Protein AF-A0A7S3MM07-F1 (afdb_monomer_lite)

Organism: NCBI:txid182087

Secondary structure (DSSP, 8-state):
--HHHHHHHHHHHHHHHHHHHHHHHHHHHHHHHHHHTT-S-HHHHHHHHHHHHHHHHHHHHHHHHHHHHHS--SSS-GGG-S----HHHHHHHHHHHHHHHHHHHHHHHHHHHHHHHHHHHHHSSSSS--

Radius of gyration: 22.79 Å; chains: 1; bounding box: 42×25×87 Å

Structure (mmCIF, N/CA/C/O backbone):
data_AF-A0A7S3MM07-F1
#
_entry.id   AF-A0A7S3MM07-F1
#
loop_
_atom_site.group_PDB
_atom_site.id
_atom_site.type_symbol
_atom_site.label_atom_id
_atom_site.label_alt_id
_atom_site.label_comp_id
_atom_site.label_asym_id
_atom_site.label_entity_id
_atom_site.label_seq_id
_atom_site.pdbx_PDB_ins_code
_atom_site.Cartn_x
_atom_site.Cartn_y
_atom_site.Cartn_z
_atom_site.occupancy
_atom_site.B_iso_or_equiv
_atom_site.auth_seq_id
_atom_site.auth_comp_id
_atom_site.auth_asym_id
_atom_site.auth_atom_id
_atom_site.pdbx_PDB_model_num
ATOM 1 N N . MET A 1 1 ? 20.394 -7.986 -24.006 1.00 65.56 1 MET A N 1
ATOM 2 C CA . MET A 1 1 ? 20.210 -8.742 -22.748 1.00 65.56 1 MET A CA 1
ATOM 3 C C . MET A 1 1 ? 20.395 -10.205 -23.073 1.00 65.56 1 MET A C 1
ATOM 5 O O . MET A 1 1 ? 19.922 -10.625 -24.122 1.00 65.56 1 MET A O 1
ATOM 9 N N . ASP A 1 2 ? 21.100 -10.943 -22.226 1.00 88.44 2 ASP A N 1
ATOM 10 C CA . ASP A 1 2 ? 21.136 -12.398 -22.316 1.00 88.44 2 ASP A CA 1
ATOM 11 C C . ASP A 1 2 ? 19.839 -12.994 -21.728 1.00 88.44 2 ASP A C 1
ATOM 13 O O . ASP A 1 2 ? 18.991 -12.289 -21.164 1.00 88.44 2 ASP A O 1
ATOM 17 N N . LEU A 1 3 ? 19.664 -14.306 -21.871 1.00 90.62 3 LEU A N 1
ATOM 18 C CA . LEU A 1 3 ? 18.482 -14.997 -21.357 1.00 90.62 3 LEU A CA 1
ATOM 19 C C . LEU A 1 3 ? 18.383 -14.917 -19.823 1.00 90.62 3 LEU A C 1
ATOM 21 O O . LEU A 1 3 ? 17.277 -14.883 -19.280 1.00 90.62 3 LEU A O 1
ATOM 25 N N . SER A 1 4 ? 19.521 -14.893 -19.123 1.00 91.75 4 SER A N 1
ATOM 26 C CA . SER A 1 4 ? 19.553 -14.862 -17.660 1.00 91.75 4 SER A CA 1
ATOM 27 C C . SER A 1 4 ? 19.048 -13.522 -17.111 1.00 91.75 4 SER A C 1
ATOM 29 O O . SER A 1 4 ? 18.162 -13.502 -16.253 1.00 91.75 4 SER A O 1
ATOM 31 N N . GLY A 1 5 ? 19.497 -12.404 -17.688 1.00 90.00 5 GLY A N 1
ATOM 32 C CA . GLY A 1 5 ? 19.067 -11.058 -17.327 1.00 90.00 5 GLY A CA 1
ATOM 33 C C . GLY A 1 5 ? 17.592 -10.809 -17.628 1.00 90.00 5 GLY A C 1
ATOM 34 O O . GLY A 1 5 ? 16.894 -10.196 -16.819 1.00 90.00 5 GLY A O 1
ATOM 35 N N . PHE A 1 6 ? 17.075 -11.347 -18.738 1.00 89.50 6 PHE A N 1
ATOM 36 C CA . PHE A 1 6 ? 15.639 -11.295 -19.023 1.00 89.50 6 PHE A CA 1
ATOM 37 C C . PHE A 1 6 ? 14.818 -12.029 -17.953 1.00 89.50 6 PHE A C 1
ATOM 39 O O . PHE A 1 6 ? 13.864 -11.463 -17.417 1.00 89.50 6 PHE A O 1
ATOM 46 N N . LYS A 1 7 ? 15.202 -13.267 -17.606 1.00 91.81 7 LYS A N 1
ATOM 47 C CA . LYS A 1 7 ? 14.500 -14.068 -16.589 1.00 91.81 7 LYS A CA 1
ATOM 48 C C . LYS A 1 7 ? 14.473 -13.374 -15.229 1.00 91.81 7 LYS A C 1
ATOM 50 O O . LYS A 1 7 ? 13.439 -13.405 -14.569 1.00 91.81 7 LYS A O 1
ATOM 55 N N . PHE A 1 8 ? 15.571 -12.731 -14.833 1.00 92.31 8 PHE A N 1
ATOM 56 C CA . PHE A 1 8 ? 15.649 -11.996 -13.572 1.00 92.31 8 PHE A CA 1
ATOM 57 C C . PHE A 1 8 ? 14.640 -10.840 -13.513 1.00 92.31 8 PHE A C 1
ATOM 59 O O . PHE A 1 8 ? 13.847 -10.758 -12.575 1.00 92.31 8 PHE A O 1
ATOM 66 N N . ILE A 1 9 ? 14.625 -9.975 -14.532 1.00 89.19 9 ILE A N 1
ATOM 67 C CA . ILE A 1 9 ? 13.711 -8.822 -14.582 1.00 89.19 9 ILE A CA 1
ATOM 68 C C . ILE A 1 9 ? 12.256 -9.296 -14.659 1.00 89.19 9 ILE A C 1
ATOM 70 O O . ILE A 1 9 ? 11.399 -8.813 -13.918 1.00 89.19 9 ILE A O 1
ATOM 74 N N . PHE A 1 10 ? 11.984 -10.277 -15.523 1.00 90.12 10 PHE A N 1
ATOM 75 C CA . PHE A 1 10 ? 10.647 -10.833 -15.698 1.00 90.12 10 PHE A CA 1
ATOM 76 C C . PHE A 1 10 ? 10.108 -11.463 -14.409 1.00 90.12 10 PHE A C 1
ATOM 78 O O . PHE A 1 10 ? 8.947 -11.247 -14.067 1.00 90.12 10 PHE A O 1
ATOM 85 N N . PHE A 1 11 ? 10.944 -12.208 -13.676 1.00 94.75 11 PHE A N 1
ATOM 86 C CA . PHE A 1 11 ? 10.557 -12.826 -12.410 1.00 94.75 11 PHE A CA 1
ATOM 87 C C . PHE A 1 11 ? 10.061 -11.785 -11.406 1.00 94.75 11 PHE A C 1
ATOM 89 O O . PHE A 1 11 ? 8.963 -11.935 -10.873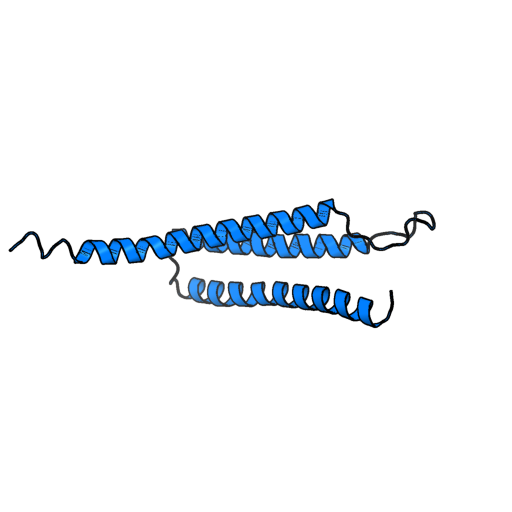 1.00 94.75 11 PHE A O 1
ATOM 96 N N . TRP A 1 12 ? 10.824 -10.711 -11.186 1.00 93.00 12 TRP A N 1
ATOM 97 C CA . TRP A 1 12 ? 10.439 -9.655 -10.247 1.00 93.00 12 TRP A CA 1
ATOM 98 C C . TRP A 1 12 ? 9.165 -8.932 -10.669 1.00 93.00 12 TRP A C 1
ATOM 100 O O . TRP A 1 12 ? 8.307 -8.665 -9.828 1.00 93.00 12 TRP A O 1
ATOM 110 N N . GLU A 1 13 ? 9.003 -8.655 -11.962 1.00 89.88 13 GLU A N 1
ATOM 111 C CA . GLU A 1 13 ? 7.788 -8.026 -12.470 1.00 89.88 13 GLU A CA 1
ATOM 112 C C . GLU A 1 13 ? 6.558 -8.926 -12.261 1.00 89.88 13 GLU A C 1
ATOM 114 O O . GLU A 1 13 ? 5.524 -8.482 -11.753 1.00 89.88 13 GLU A O 1
ATOM 119 N N . TRP A 1 14 ? 6.666 -10.203 -12.624 1.00 92.00 14 TRP A N 1
ATOM 120 C CA . TRP A 1 14 ? 5.601 -11.186 -12.442 1.00 92.00 14 TRP A CA 1
ATOM 121 C C . TRP A 1 14 ? 5.254 -11.379 -10.961 1.00 92.00 14 TRP A C 1
ATOM 123 O O . TRP A 1 14 ? 4.079 -11.319 -10.586 1.00 92.00 14 TRP A O 1
ATOM 133 N N . PHE A 1 15 ? 6.271 -11.538 -10.113 1.00 95.38 15 PHE A N 1
ATOM 134 C CA . PHE A 1 15 ? 6.121 -11.746 -8.677 1.00 95.38 15 PHE A CA 1
ATOM 135 C C . PHE A 1 15 ? 5.445 -10.549 -8.006 1.00 95.38 15 PHE A C 1
ATOM 137 O O . PHE A 1 15 ? 4.469 -10.711 -7.272 1.00 95.38 15 PHE A O 1
ATOM 144 N N . HIS A 1 16 ? 5.886 -9.331 -8.332 1.00 91.75 16 HIS A N 1
ATOM 145 C CA . HIS A 1 16 ? 5.276 -8.103 -7.834 1.00 91.75 16 HIS A CA 1
ATOM 146 C C . HIS A 1 16 ? 3.793 -7.993 -8.229 1.00 91.75 16 HIS A C 1
ATOM 148 O O . HIS A 1 16 ? 2.948 -7.668 -7.392 1.00 91.75 16 HIS A O 1
ATOM 154 N N . ARG A 1 17 ? 3.438 -8.331 -9.482 1.00 90.44 17 ARG A N 1
ATOM 155 C CA . ARG A 1 17 ? 2.036 -8.346 -9.947 1.00 90.44 17 ARG A CA 1
ATOM 156 C C . ARG A 1 17 ? 1.184 -9.368 -9.195 1.00 90.44 17 ARG A C 1
ATOM 158 O O . ARG A 1 17 ? 0.011 -9.099 -8.938 1.00 90.44 17 ARG A O 1
ATOM 165 N N . ILE A 1 18 ? 1.736 -10.538 -8.872 1.00 93.94 18 ILE A N 1
ATOM 166 C CA . ILE A 1 18 ? 1.027 -11.556 -8.087 1.00 93.94 18 ILE A CA 1
ATOM 167 C C . ILE A 1 18 ? 0.767 -11.054 -6.678 1.00 93.94 18 ILE A C 1
ATOM 169 O O . ILE A 1 18 ? -0.383 -11.077 -6.247 1.00 93.94 18 ILE A O 1
ATOM 173 N N . ILE A 1 19 ? 1.791 -10.533 -5.998 1.00 93.62 19 ILE A N 1
ATOM 174 C CA . ILE A 1 19 ? 1.635 -9.969 -4.655 1.00 93.62 19 ILE A CA 1
ATOM 175 C C . ILE A 1 19 ? 0.568 -8.873 -4.653 1.00 93.62 19 ILE A C 1
ATOM 177 O O . ILE A 1 19 ? -0.333 -8.906 -3.817 1.00 93.62 19 ILE A O 1
ATOM 181 N N . GLY A 1 20 ? 0.615 -7.947 -5.615 1.00 90.75 20 GLY A N 1
ATOM 182 C CA . GLY A 1 20 ? -0.366 -6.865 -5.712 1.00 90.75 20 GLY A CA 1
ATOM 183 C C . GLY A 1 20 ? -1.812 -7.364 -5.807 1.00 90.75 20 GLY A C 1
ATOM 184 O O . GLY A 1 20 ? -2.697 -6.820 -5.150 1.00 90.75 20 GLY A O 1
ATOM 185 N N . ARG A 1 21 ? -2.062 -8.438 -6.568 1.00 90.31 21 ARG A N 1
ATOM 186 C CA . ARG A 1 21 ? -3.396 -9.059 -6.669 1.00 90.31 21 ARG A CA 1
ATOM 187 C C . ARG A 1 21 ? -3.788 -9.784 -5.384 1.00 90.31 21 ARG A C 1
ATOM 189 O O . ARG A 1 21 ? -4.919 -9.636 -4.924 1.00 90.31 21 ARG A O 1
ATOM 196 N N . SER A 1 22 ? -2.856 -10.527 -4.793 1.00 93.56 22 SER A N 1
ATOM 197 C CA . SER A 1 22 ? -3.086 -11.268 -3.552 1.00 93.56 22 SER A CA 1
ATOM 198 C C . SER A 1 22 ? -3.426 -10.341 -2.387 1.00 93.56 22 SER A C 1
ATOM 200 O O . SER A 1 22 ? -4.320 -10.663 -1.610 1.00 93.56 22 SER A O 1
ATOM 202 N N . ILE A 1 23 ? -2.798 -9.161 -2.292 1.00 91.44 23 ILE A N 1
ATOM 203 C CA . ILE A 1 23 ? -3.113 -8.157 -1.259 1.00 91.44 23 ILE A CA 1
ATOM 204 C C . ILE A 1 23 ? -4.585 -7.738 -1.324 1.00 91.44 23 ILE A C 1
ATOM 206 O O . ILE A 1 23 ? -5.226 -7.622 -0.282 1.00 91.44 23 ILE A O 1
ATOM 210 N N . GLY A 1 24 ? -5.146 -7.565 -2.525 1.00 88.69 24 GLY A N 1
ATOM 211 C CA . GLY A 1 24 ? -6.562 -7.228 -2.689 1.00 88.69 24 GLY A CA 1
ATOM 212 C C . GLY A 1 24 ? -7.492 -8.267 -2.057 1.00 88.69 24 GLY A C 1
ATOM 213 O O . GLY A 1 24 ? -8.458 -7.903 -1.392 1.00 88.69 24 GLY A O 1
ATOM 214 N N . VAL A 1 25 ? -7.163 -9.555 -2.192 1.00 92.00 25 VAL A N 1
ATOM 215 C CA . VAL A 1 25 ? -7.929 -10.663 -1.596 1.00 92.00 25 VAL A CA 1
ATOM 216 C C . VAL A 1 25 ? -7.686 -10.762 -0.090 1.00 92.00 25 VAL A C 1
ATOM 218 O O . VAL A 1 25 ? -8.638 -10.871 0.680 1.00 92.00 25 VAL A O 1
ATOM 221 N N . ILE A 1 26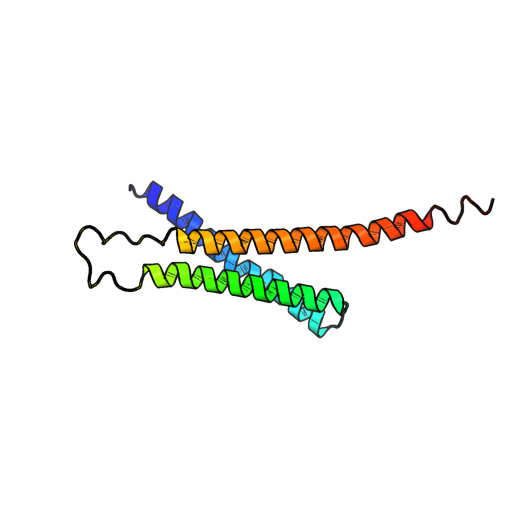 ? -6.424 -10.682 0.337 1.00 94.25 26 ILE A N 1
ATOM 222 C CA . ILE A 1 26 ? -6.015 -10.800 1.746 1.00 94.25 26 ILE A CA 1
ATOM 223 C C . ILE A 1 26 ? -6.569 -9.649 2.586 1.00 94.25 26 ILE A C 1
ATOM 225 O O . ILE A 1 26 ? -6.910 -9.854 3.745 1.00 94.25 26 ILE A O 1
ATOM 229 N N . PHE A 1 27 ? -6.687 -8.448 2.022 1.00 91.81 27 PHE A N 1
ATOM 230 C CA . PHE A 1 27 ? -7.324 -7.323 2.697 1.00 91.81 27 PHE A CA 1
ATOM 231 C C . PHE A 1 27 ? -8.850 -7.367 2.538 1.00 91.81 27 PHE A C 1
ATOM 233 O O . PHE A 1 27 ? -9.582 -7.247 3.520 1.00 91.81 27 PHE A O 1
ATOM 240 N N . GLY A 1 28 ? -9.341 -7.557 1.309 1.00 91.56 28 GLY A N 1
ATOM 241 C CA . GLY A 1 28 ? -10.765 -7.484 0.981 1.00 91.56 28 GLY A CA 1
ATOM 242 C C . GLY A 1 28 ? -11.607 -8.582 1.631 1.00 91.56 28 GLY A C 1
ATOM 243 O O . GLY A 1 28 ? -12.702 -8.296 2.107 1.00 91.56 28 GLY A O 1
ATOM 244 N N . GLY A 1 29 ? -11.096 -9.814 1.712 1.00 93.25 29 GLY A N 1
ATOM 245 C CA . GLY A 1 29 ? -11.807 -10.954 2.302 1.00 93.25 29 GLY A CA 1
ATOM 246 C C . GLY A 1 29 ? -12.134 -10.754 3.788 1.00 93.25 29 GLY A C 1
ATOM 247 O O . GLY A 1 29 ? -13.313 -10.724 4.148 1.00 93.25 29 GLY A O 1
ATOM 248 N N . PRO A 1 30 ? -11.128 -10.554 4.661 1.00 91.31 30 PRO A N 1
ATOM 249 C CA . PRO A 1 30 ? -11.351 -10.245 6.071 1.00 91.31 30 PRO A CA 1
ATOM 250 C C . PRO A 1 30 ? -12.151 -8.959 6.273 1.00 91.31 30 PRO A C 1
ATOM 252 O O . PRO A 1 30 ? -13.030 -8.924 7.131 1.00 91.31 30 PRO A O 1
ATOM 255 N N . PHE A 1 31 ? -11.901 -7.915 5.473 1.00 91.50 31 PHE A N 1
ATOM 256 C CA . PHE A 1 31 ? -12.663 -6.670 5.558 1.00 91.50 31 PHE A CA 1
ATOM 257 C C . PHE A 1 31 ? -14.162 -6.896 5.309 1.00 91.50 31 PHE A C 1
ATOM 259 O O . PHE A 1 31 ? -14.983 -6.477 6.127 1.00 91.50 31 PHE A O 1
ATOM 266 N N . ALA A 1 32 ? -14.521 -7.614 4.241 1.00 92.00 32 ALA A N 1
ATOM 267 C CA . ALA A 1 32 ? -15.906 -7.966 3.942 1.00 92.00 32 ALA A CA 1
ATOM 268 C C . ALA A 1 32 ? -16.521 -8.830 5.052 1.00 92.00 32 ALA A C 1
ATOM 270 O O . ALA A 1 32 ? -17.619 -8.535 5.523 1.00 92.00 32 ALA A O 1
ATOM 271 N N . TYR A 1 33 ? -15.794 -9.844 5.528 1.00 93.44 33 TYR A N 1
ATOM 272 C CA . TYR A 1 33 ? -16.247 -10.709 6.617 1.00 93.44 33 TYR A CA 1
ATOM 273 C C . TYR A 1 33 ? -16.549 -9.921 7.904 1.00 93.44 33 TYR A C 1
ATOM 275 O O . TYR A 1 33 ? -17.650 -10.014 8.449 1.00 93.44 33 TYR A O 1
ATOM 283 N N . PHE A 1 34 ? -15.610 -9.098 8.379 1.00 91.38 34 PHE A N 1
ATOM 284 C CA . PHE A 1 34 ? -15.792 -8.310 9.602 1.00 91.38 34 PHE A CA 1
ATOM 285 C C . PHE A 1 34 ? -16.871 -7.235 9.464 1.00 91.38 34 PHE A C 1
ATOM 287 O O . PHE A 1 34 ? -17.547 -6.915 10.446 1.00 91.38 34 PHE A O 1
ATOM 294 N N . MET A 1 35 ? -17.058 -6.700 8.257 1.00 89.50 35 MET A N 1
ATOM 295 C CA . MET A 1 35 ? -18.127 -5.755 7.958 1.00 89.50 35 MET A CA 1
ATOM 296 C C . MET A 1 35 ? -19.506 -6.419 8.032 1.00 89.50 35 MET A C 1
ATOM 298 O O . MET A 1 35 ? -20.387 -5.882 8.699 1.00 89.50 35 MET A O 1
ATOM 302 N N . LEU A 1 36 ? -19.681 -7.600 7.425 1.00 90.94 36 LEU A N 1
ATOM 303 C CA . LEU A 1 36 ? -20.941 -8.358 7.466 1.00 90.94 36 LEU A CA 1
ATOM 304 C C . LEU A 1 36 ? -21.318 -8.798 8.887 1.00 90.94 36 LEU A C 1
ATOM 306 O O . LEU A 1 36 ? -22.495 -8.878 9.221 1.00 90.94 36 LEU A O 1
ATOM 310 N N . ARG A 1 37 ? -20.322 -9.061 9.740 1.00 91.69 37 ARG A N 1
ATOM 311 C CA . ARG A 1 37 ? -20.529 -9.437 11.148 1.00 91.69 37 ARG A CA 1
ATOM 312 C C . ARG A 1 37 ? -20.738 -8.244 12.086 1.00 91.69 37 ARG A C 1
ATOM 314 O O . ARG A 1 37 ? -21.017 -8.453 13.261 1.00 91.69 37 ARG A O 1
ATOM 321 N N . GLY A 1 38 ? -20.578 -7.009 11.604 1.00 86.12 38 GLY A N 1
ATOM 322 C CA . GLY A 1 38 ? -20.734 -5.803 12.422 1.00 86.12 38 GLY A CA 1
ATOM 323 C C . GLY A 1 38 ? -19.649 -5.609 13.490 1.00 86.12 38 GLY A C 1
ATOM 324 O O . GLY A 1 38 ? -19.842 -4.836 14.422 1.00 86.12 38 GLY A O 1
ATOM 325 N N . TYR A 1 39 ? -18.495 -6.276 13.374 1.00 86.88 39 TYR A N 1
ATOM 326 C CA . TYR A 1 39 ? -17.419 -6.210 14.380 1.00 86.88 39 TYR A CA 1
ATOM 327 C C . TYR A 1 39 ? -16.560 -4.939 14.281 1.00 86.88 39 TYR A C 1
ATOM 329 O O . TYR A 1 39 ? -15.710 -4.680 15.135 1.00 86.88 39 TYR A O 1
ATOM 337 N N . ILE A 1 40 ? -16.766 -4.123 13.244 1.00 83.94 40 ILE A N 1
ATOM 338 C CA . ILE A 1 40 ? -15.956 -2.936 12.971 1.00 83.94 40 ILE A CA 1
ATOM 339 C C . ILE A 1 40 ? -16.603 -1.697 13.598 1.00 83.94 40 ILE A C 1
ATOM 341 O O . ILE A 1 40 ? -17.713 -1.304 13.239 1.00 83.94 40 ILE A O 1
ATOM 345 N N . ARG A 1 41 ? -15.864 -1.017 14.486 1.00 84.69 41 ARG A N 1
ATOM 346 C CA . ARG A 1 41 ? -16.272 0.282 15.049 1.00 84.69 41 ARG A CA 1
ATOM 347 C C . ARG A 1 41 ? -16.491 1.320 13.930 1.00 84.69 41 ARG A C 1
ATOM 349 O O . ARG A 1 41 ? -15.672 1.366 13.010 1.00 84.69 41 ARG A O 1
ATOM 356 N N . PRO A 1 42 ? -17.485 2.225 14.029 1.00 83.50 42 PRO A N 1
ATOM 357 C CA . PRO A 1 42 ? -17.830 3.167 12.952 1.00 83.50 42 PRO A CA 1
ATOM 358 C C . PRO A 1 42 ? -16.649 3.993 12.422 1.00 83.50 42 PRO A C 1
ATOM 360 O O . PRO A 1 42 ? -16.468 4.116 11.214 1.00 83.50 42 PRO A O 1
ATOM 363 N N . HIS A 1 43 ? -15.789 4.491 13.316 1.00 84.31 43 HIS A N 1
ATOM 364 C CA . HIS A 1 43 ? -14.580 5.227 12.932 1.00 84.31 43 HIS A CA 1
ATOM 365 C C . HIS A 1 43 ? -13.597 4.362 12.126 1.00 84.31 43 HIS A C 1
ATOM 367 O O . HIS A 1 43 ? -13.077 4.789 11.098 1.00 84.31 43 HIS A O 1
ATOM 373 N N . LEU A 1 44 ? -13.354 3.123 12.569 1.00 86.06 44 LEU A N 1
ATOM 374 C CA . LEU A 1 44 ? -12.434 2.207 11.893 1.00 86.06 44 LEU A CA 1
ATOM 375 C C . LEU A 1 44 ? -12.989 1.759 10.534 1.00 86.06 44 LEU A C 1
ATOM 377 O O . LEU A 1 44 ? -12.221 1.550 9.602 1.00 86.06 44 LEU A O 1
ATOM 381 N N . ARG A 1 45 ? -14.317 1.686 10.396 1.00 88.12 45 ARG A N 1
ATOM 382 C CA . ARG A 1 45 ? -14.987 1.358 9.134 1.00 88.12 45 ARG A CA 1
ATOM 383 C C . ARG A 1 45 ? -14.635 2.359 8.035 1.00 88.12 45 ARG A C 1
ATOM 385 O O . ARG A 1 45 ? -14.216 1.943 6.961 1.00 88.12 45 ARG A O 1
ATOM 392 N N . ASN A 1 46 ? -14.756 3.658 8.312 1.00 88.88 46 ASN A N 1
ATOM 393 C CA . ASN A 1 46 ? -14.466 4.708 7.328 1.00 88.88 46 ASN A CA 1
ATOM 394 C C . ASN A 1 46 ? -12.993 4.690 6.898 1.00 88.88 46 ASN A C 1
ATOM 396 O O . ASN A 1 46 ? -12.689 4.816 5.714 1.00 88.88 46 ASN A O 1
ATOM 400 N N . VAL A 1 47 ? -12.086 4.460 7.850 1.00 90.94 47 VAL A N 1
ATOM 401 C CA . VAL A 1 47 ? -10.654 4.309 7.572 1.00 90.94 47 VAL A CA 1
ATOM 402 C C . VAL A 1 47 ? -10.387 3.101 6.672 1.00 90.94 47 VAL A C 1
ATOM 404 O O . VAL A 1 47 ? -9.667 3.228 5.686 1.00 90.94 47 VAL A O 1
ATOM 407 N N . LEU A 1 48 ? -10.956 1.933 6.988 1.00 91.62 48 LEU A N 1
ATOM 408 C CA . LEU A 1 48 ? -10.751 0.713 6.203 1.00 91.62 48 LEU A CA 1
ATOM 409 C C . LEU A 1 48 ? -11.315 0.844 4.782 1.00 91.62 48 LEU A C 1
ATOM 411 O O . LEU A 1 48 ? -10.671 0.390 3.841 1.00 91.62 48 LEU A O 1
ATOM 415 N N . PHE A 1 49 ? -12.449 1.529 4.608 1.00 92.62 49 PHE A N 1
ATOM 416 C CA . PHE A 1 49 ? -12.960 1.885 3.281 1.00 92.62 49 PHE A CA 1
ATOM 417 C C . PHE A 1 49 ? -12.012 2.812 2.520 1.00 92.62 49 PHE A C 1
ATOM 419 O O . PHE A 1 49 ? -11.750 2.576 1.343 1.00 92.62 49 PHE A O 1
ATOM 426 N N . GLY A 1 50 ? -11.466 3.835 3.184 1.00 93.38 50 GLY A N 1
ATOM 427 C CA . GLY A 1 50 ? -10.465 4.720 2.587 1.00 93.38 50 GLY A CA 1
ATOM 428 C C . GLY A 1 50 ? -9.220 3.954 2.135 1.00 93.38 50 GLY A C 1
ATOM 429 O O . GLY A 1 50 ? -8.782 4.104 0.998 1.00 93.38 50 GLY A O 1
ATOM 430 N N . LEU A 1 51 ? -8.699 3.064 2.983 1.00 93.44 51 LEU A N 1
ATOM 431 C CA . LEU A 1 51 ? -7.563 2.194 2.663 1.00 93.44 51 LEU 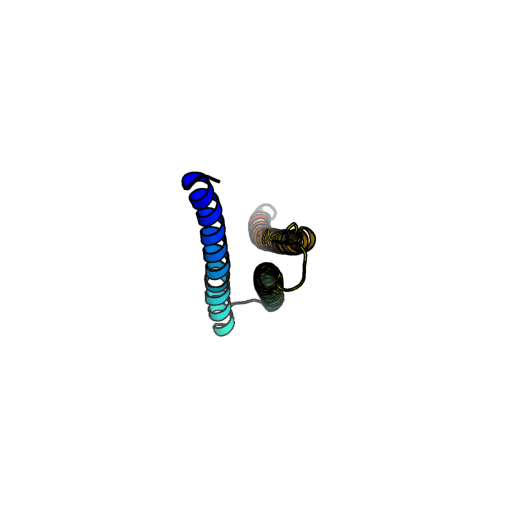A CA 1
ATOM 432 C C . LEU A 1 51 ? -7.868 1.239 1.503 1.00 93.44 51 LEU A C 1
ATOM 434 O O . LEU A 1 51 ? -7.035 1.081 0.612 1.00 93.44 51 LEU A O 1
ATOM 438 N N . PHE A 1 52 ? -9.065 0.646 1.476 1.00 93.38 52 PHE A N 1
ATOM 439 C CA . PHE A 1 52 ? -9.503 -0.194 0.363 1.00 93.38 52 PHE A CA 1
ATOM 440 C C . PHE A 1 52 ? -9.561 0.594 -0.948 1.00 93.38 52 PHE A C 1
ATOM 442 O O . PHE A 1 52 ? -9.050 0.135 -1.968 1.00 93.38 52 PHE A O 1
ATOM 449 N N . GLY A 1 53 ? -10.125 1.805 -0.913 1.00 94.69 53 GLY A N 1
ATOM 450 C CA . GLY A 1 53 ? -10.194 2.707 -2.061 1.00 94.69 53 GLY A CA 1
ATOM 451 C C . GLY A 1 53 ? -8.814 3.127 -2.566 1.00 94.69 53 GLY A C 1
ATOM 452 O O . GLY A 1 53 ? -8.556 3.060 -3.765 1.00 94.69 53 GLY A O 1
ATOM 453 N N . LEU A 1 54 ? -7.893 3.482 -1.664 1.00 94.06 54 LEU A N 1
ATOM 454 C CA . LEU A 1 54 ? -6.504 3.802 -2.017 1.00 94.06 54 LEU A CA 1
ATOM 455 C C . LEU A 1 54 ? -5.768 2.588 -2.606 1.00 94.06 54 LEU A C 1
ATOM 457 O O . LEU A 1 54 ? -4.982 2.740 -3.542 1.00 94.06 54 LEU A O 1
ATOM 461 N N . GLY A 1 55 ? -6.042 1.381 -2.105 1.00 94.19 55 GLY A N 1
ATOM 462 C CA . GLY A 1 55 ? -5.512 0.133 -2.659 1.00 94.19 55 GLY A CA 1
ATOM 463 C C . GLY A 1 55 ? -6.069 -0.176 -4.052 1.00 94.19 55 GLY A C 1
ATOM 464 O O . GLY A 1 55 ? -5.318 -0.538 -4.959 1.00 94.19 55 GLY A O 1
ATOM 465 N N . ALA A 1 56 ? -7.368 0.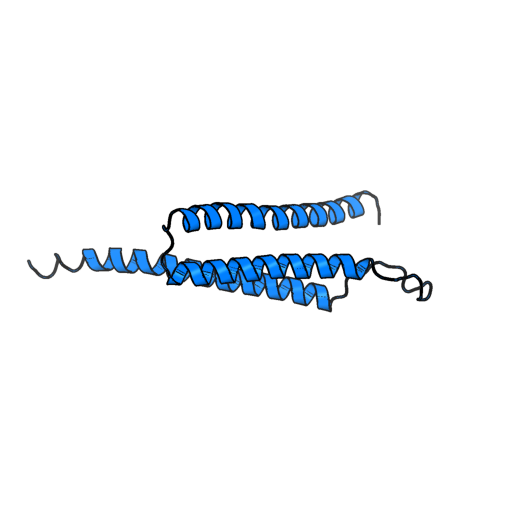037 -4.267 1.00 93.06 56 ALA A N 1
ATOM 466 C CA . ALA A 1 56 ? -7.985 -0.079 -5.586 1.00 93.06 56 ALA A CA 1
ATOM 467 C C . ALA A 1 56 ? -7.397 0.946 -6.571 1.00 93.06 56 ALA A C 1
ATOM 469 O O . ALA A 1 56 ? -7.069 0.593 -7.705 1.00 93.06 56 ALA A O 1
ATOM 470 N N . LEU A 1 57 ? -7.177 2.187 -6.120 1.00 94.06 57 LEU A N 1
ATOM 471 C CA . LEU A 1 57 ? -6.497 3.224 -6.894 1.00 94.06 57 LEU A CA 1
ATOM 472 C C . LEU A 1 57 ? -5.053 2.824 -7.230 1.00 94.06 57 LEU A C 1
ATOM 474 O O . LEU A 1 57 ? -4.636 2.991 -8.373 1.00 94.06 57 LEU A O 1
ATOM 478 N N . GLN A 1 58 ? -4.310 2.227 -6.292 1.00 94.19 58 GLN A N 1
ATOM 479 C CA . GLN A 1 58 ? -2.966 1.693 -6.545 1.00 94.19 58 GLN A CA 1
ATOM 480 C C . GLN A 1 58 ? -2.984 0.671 -7.689 1.00 94.19 58 GLN A C 1
ATOM 482 O O . GLN A 1 58 ? -2.165 0.748 -8.609 1.00 94.19 58 GLN A O 1
ATOM 487 N N . GLY A 1 59 ? -3.950 -0.254 -7.667 1.00 92.00 59 GLY A N 1
ATOM 488 C CA . GLY A 1 59 ? -4.165 -1.229 -8.736 1.00 92.00 59 GLY A CA 1
ATOM 489 C C . GLY A 1 59 ? -4.537 -0.577 -10.071 1.00 92.00 59 GLY A C 1
ATOM 490 O O . GLY A 1 59 ? -3.978 -0.940 -11.107 1.00 92.00 59 GLY A O 1
ATOM 491 N N . ALA A 1 60 ? -5.417 0.427 -10.053 1.00 92.00 60 ALA A N 1
ATOM 492 C CA . ALA A 1 60 ? -5.817 1.179 -11.242 1.00 92.00 60 ALA A CA 1
ATOM 493 C C . ALA A 1 60 ? -4.640 1.946 -11.870 1.00 92.00 60 ALA A C 1
ATOM 495 O O . ALA A 1 60 ? -4.452 1.893 -13.086 1.00 92.00 60 ALA A O 1
ATOM 496 N N . ILE A 1 61 ? -3.798 2.591 -11.054 1.00 90.81 61 ILE A N 1
ATOM 497 C CA . ILE A 1 61 ? -2.568 3.254 -11.508 1.00 90.81 61 ILE A CA 1
ATOM 498 C C . ILE A 1 61 ? -1.596 2.220 -12.092 1.00 90.81 61 ILE A C 1
ATOM 500 O O . ILE A 1 61 ? -1.019 2.457 -13.152 1.00 90.81 61 ILE A O 1
ATOM 504 N N . GLY A 1 62 ? -1.439 1.056 -11.451 1.00 88.75 62 GLY A N 1
ATOM 505 C CA . GLY A 1 62 ? -0.601 -0.033 -11.966 1.00 88.75 62 GLY A CA 1
ATOM 506 C C . GLY A 1 62 ? -1.093 -0.564 -13.318 1.00 88.75 62 GLY A C 1
ATOM 507 O O . GLY A 1 62 ? -0.305 -0.789 -14.235 1.00 88.75 62 GLY A O 1
ATOM 508 N N . TRP A 1 63 ? -2.409 -0.694 -13.497 1.00 88.44 63 TRP A N 1
ATOM 509 C CA . TRP A 1 63 ? -2.998 -1.041 -14.790 1.00 88.44 63 TRP A CA 1
ATOM 510 C C . TRP A 1 63 ? -2.771 0.052 -15.841 1.00 88.44 63 TRP A C 1
ATOM 512 O O . TRP A 1 63 ? -2.369 -0.254 -16.966 1.00 88.44 63 TRP A O 1
ATOM 522 N N . TRP A 1 64 ? -2.960 1.323 -15.476 1.00 85.44 64 TRP A N 1
ATOM 523 C CA . TRP A 1 64 ? -2.685 2.463 -16.350 1.00 85.44 64 TRP A CA 1
ATOM 524 C C . TRP A 1 64 ? -1.224 2.490 -16.801 1.00 85.44 64 TRP A C 1
ATOM 526 O O . TRP A 1 64 ? -0.959 2.657 -17.992 1.00 85.44 64 TRP A O 1
ATOM 536 N N . MET A 1 65 ? -0.280 2.248 -15.889 1.00 84.88 65 MET A N 1
ATOM 537 C CA . MET A 1 65 ? 1.155 2.153 -16.166 1.00 84.88 65 MET A CA 1
ATOM 538 C C . MET A 1 65 ? 1.464 1.113 -17.255 1.00 84.88 65 MET A C 1
ATOM 540 O O . MET A 1 65 ? 2.245 1.389 -18.162 1.00 84.88 65 MET A O 1
ATOM 544 N N . VAL A 1 66 ? 0.802 -0.047 -17.209 1.00 79.00 66 VAL A N 1
ATOM 545 C CA . VAL A 1 66 ? 1.011 -1.153 -18.158 1.00 79.00 66 VAL A CA 1
ATOM 546 C C . VAL A 1 66 ? 0.310 -0.893 -19.487 1.00 79.00 66 VAL A C 1
ATOM 548 O O . VAL A 1 66 ? 0.941 -0.973 -20.538 1.00 79.00 66 VAL A O 1
ATOM 551 N N . LYS A 1 67 ? -0.983 -0.540 -19.459 1.00 76.19 67 LYS A N 1
ATOM 552 C CA . LYS A 1 67 ? -1.778 -0.281 -20.671 1.00 76.19 67 LYS A CA 1
ATOM 553 C C . LYS A 1 67 ? -1.128 0.796 -21.527 1.00 76.19 67 LYS A C 1
ATOM 555 O O . LYS A 1 67 ? -1.036 0.677 -22.740 1.00 76.19 67 LYS A O 1
ATOM 560 N N . SER A 1 68 ? -0.654 1.848 -20.885 1.00 64.38 68 SER A N 1
ATOM 561 C CA . SER A 1 68 ? -0.094 3.007 -21.560 1.00 64.38 68 SER A CA 1
ATOM 562 C C . SER A 1 68 ? 1.327 2.807 -22.107 1.00 64.38 68 SER A C 1
ATOM 564 O O . SER A 1 68 ? 1.817 3.683 -22.813 1.00 64.38 68 SER A O 1
ATOM 566 N N . GLY A 1 69 ? 1.975 1.678 -21.799 1.00 58.59 69 GLY A N 1
ATOM 567 C CA . GLY A 1 69 ? 3.174 1.203 -22.498 1.00 58.59 69 GLY A CA 1
ATOM 568 C C . GLY A 1 69 ? 2.860 0.368 -23.748 1.00 58.59 69 GLY A C 1
ATOM 569 O O . GLY A 1 69 ? 3.758 0.127 -24.549 1.00 58.59 69 GLY A O 1
ATOM 570 N N . LEU A 1 70 ? 1.598 -0.055 -23.918 1.00 58.69 70 LEU A N 1
ATOM 571 C CA . LEU A 1 70 ? 1.101 -0.851 -25.050 1.00 58.69 70 LEU A CA 1
ATOM 572 C C . LEU A 1 70 ? 0.336 -0.010 -26.091 1.00 58.69 70 LEU A C 1
ATOM 574 O O . LEU A 1 70 ? 0.090 -0.491 -27.194 1.00 58.69 70 LEU A O 1
ATOM 578 N N . VAL A 1 71 ? -0.058 1.225 -25.753 1.00 52.09 71 VAL A N 1
ATOM 579 C CA . VAL A 1 71 ? -0.769 2.138 -26.664 1.00 52.09 71 VAL A CA 1
ATOM 580 C C . VAL A 1 71 ? 0.230 2.856 -27.580 1.00 52.09 71 VAL A C 1
ATOM 582 O O . VAL A 1 71 ? 1.052 3.639 -27.116 1.00 52.09 71 VAL A O 1
ATOM 585 N N . ASP A 1 7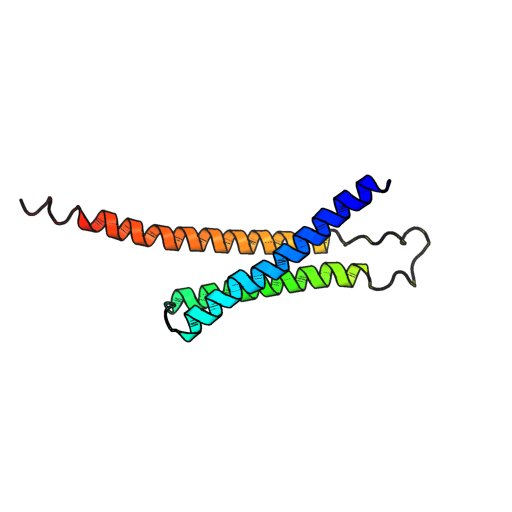2 ? 0.110 2.554 -28.875 1.00 49.22 72 ASP A N 1
ATOM 586 C CA . ASP A 1 72 ? 0.629 3.246 -30.062 1.00 49.22 72 ASP A CA 1
ATOM 587 C C . ASP A 1 72 ? 2.119 3.623 -30.123 1.00 49.22 72 ASP A C 1
ATOM 589 O O . ASP A 1 72 ? 2.515 4.773 -29.966 1.00 49.22 72 ASP A O 1
ATOM 593 N N . LYS A 1 73 ? 2.927 2.659 -30.580 1.00 50.69 73 LYS A N 1
ATOM 594 C CA . LYS A 1 73 ? 4.154 2.916 -31.364 1.00 50.69 73 LYS A CA 1
ATOM 595 C C . LYS A 1 73 ? 3.943 2.623 -32.860 1.00 50.69 73 LYS A C 1
ATOM 597 O O . LYS A 1 73 ? 4.864 2.215 -33.556 1.00 50.69 73 LYS A O 1
ATOM 602 N N . LYS A 1 74 ? 2.716 2.797 -33.376 1.00 50.06 74 LYS A N 1
ATOM 603 C CA . LYS A 1 74 ? 2.432 2.717 -34.825 1.00 50.06 74 LYS A CA 1
ATOM 604 C C . LYS A 1 74 ? 2.728 4.025 -35.579 1.00 50.06 74 LYS A C 1
ATOM 606 O O . LYS A 1 74 ? 2.615 4.036 -36.799 1.00 50.06 74 LYS A O 1
ATOM 611 N N . LYS A 1 75 ? 3.103 5.114 -34.890 1.00 47.50 75 LYS A N 1
ATOM 612 C CA . LYS A 1 75 ? 3.246 6.454 -35.497 1.00 47.50 75 LYS A CA 1
ATOM 613 C C . LYS A 1 75 ? 4.555 7.209 -35.227 1.00 47.50 75 LYS A C 1
ATOM 615 O O . LYS A 1 75 ? 4.644 8.367 -35.623 1.00 47.50 75 LYS A O 1
ATOM 620 N N . THR A 1 76 ? 5.572 6.601 -34.620 1.00 45.97 76 THR A N 1
ATOM 621 C CA . THR A 1 76 ? 6.837 7.298 -34.326 1.00 45.97 76 THR A CA 1
ATOM 622 C C . THR A 1 76 ? 8.073 6.497 -34.745 1.00 45.97 76 THR A C 1
ATOM 624 O O . THR A 1 76 ? 8.075 5.269 -34.763 1.00 45.97 76 THR A O 1
ATOM 627 N N . THR A 1 77 ? 9.088 7.249 -35.175 1.00 50.50 77 THR A N 1
ATOM 628 C CA . THR A 1 77 ? 10.353 6.876 -35.832 1.00 50.50 77 THR A CA 1
ATOM 629 C C . THR A 1 77 ? 11.094 5.715 -35.148 1.00 50.50 77 THR A C 1
ATOM 631 O O . THR A 1 77 ? 10.960 5.522 -33.946 1.00 50.50 77 THR A O 1
ATOM 634 N N . GLU A 1 78 ? 11.932 4.976 -35.892 1.00 54.59 78 GLU A N 1
ATOM 635 C CA . GLU A 1 78 ? 12.742 3.804 -35.470 1.00 54.59 78 GLU A CA 1
ATOM 636 C C . GLU A 1 78 ? 13.409 3.893 -34.073 1.00 54.59 78 GLU A C 1
ATOM 638 O O . GLU A 1 78 ? 13.582 2.870 -33.411 1.00 54.59 78 GLU A O 1
ATOM 643 N N . LEU A 1 79 ? 13.727 5.100 -33.589 1.00 51.31 79 LEU A N 1
ATOM 644 C CA . LEU A 1 79 ? 14.333 5.363 -32.276 1.00 51.31 79 LEU A CA 1
ATOM 645 C C . LEU A 1 79 ? 13.357 5.197 -31.087 1.00 51.31 79 LEU A C 1
ATOM 647 O O . LEU A 1 79 ? 13.774 4.989 -29.948 1.00 51.31 79 LEU A O 1
ATOM 651 N N . ASP A 1 80 ? 12.051 5.243 -31.347 1.00 47.34 80 ASP A N 1
ATOM 652 C CA . ASP A 1 80 ? 10.970 5.197 -30.362 1.00 47.34 80 ASP A CA 1
ATOM 653 C C . ASP A 1 80 ? 10.315 3.806 -30.302 1.00 47.34 80 ASP A C 1
ATOM 655 O O . ASP A 1 80 ? 9.118 3.674 -30.082 1.00 47.34 80 ASP A O 1
ATOM 659 N N . LYS A 1 81 ? 11.078 2.723 -30.497 1.00 48.53 81 LYS A N 1
ATOM 660 C CA . LYS A 1 81 ? 10.562 1.336 -30.451 1.00 48.53 81 LYS A CA 1
ATOM 661 C C . LYS A 1 81 ? 10.731 0.627 -29.105 1.00 48.53 81 LYS A C 1
ATOM 663 O O . LYS A 1 81 ? 10.181 -0.452 -28.919 1.00 48.53 81 LYS A O 1
ATOM 668 N N . THR A 1 82 ? 11.432 1.217 -28.133 1.00 50.47 82 THR A N 1
ATOM 669 C CA . THR A 1 82 ? 11.579 0.599 -26.801 1.00 50.47 82 THR A CA 1
ATOM 670 C C . THR A 1 82 ? 10.306 0.810 -25.967 1.00 50.47 82 THR A C 1
ATOM 672 O O . THR A 1 82 ? 9.924 1.962 -25.741 1.00 50.47 82 THR A O 1
ATOM 675 N N . PRO A 1 83 ? 9.602 -0.247 -25.513 1.00 52.38 83 PRO A N 1
ATOM 676 C CA . PRO A 1 83 ? 8.473 -0.110 -24.597 1.00 52.38 83 PRO A CA 1
ATOM 677 C C . PRO A 1 83 ? 9.007 0.382 -23.252 1.00 52.38 83 PRO A C 1
ATOM 679 O O . PRO A 1 83 ? 9.568 -0.381 -22.470 1.00 52.38 83 PRO A O 1
ATOM 682 N N . ARG A 1 84 ? 8.911 1.687 -23.001 1.00 60.53 84 ARG A N 1
ATOM 683 C CA . ARG A 1 84 ? 9.352 2.299 -21.747 1.00 60.53 84 ARG A CA 1
ATOM 684 C C . ARG A 1 84 ? 8.141 2.900 -21.069 1.00 60.53 84 ARG A C 1
ATOM 686 O O . ARG A 1 84 ? 7.424 3.712 -21.647 1.00 60.53 84 ARG A O 1
ATOM 693 N N . VAL A 1 85 ? 7.918 2.492 -19.829 1.00 61.69 85 VAL A N 1
ATOM 694 C CA . VAL A 1 85 ? 6.963 3.175 -18.969 1.00 61.69 85 VAL A CA 1
ATOM 695 C C . VAL A 1 85 ? 7.505 4.576 -18.700 1.00 61.69 85 VAL A C 1
ATOM 697 O O . VAL A 1 85 ? 8.670 4.739 -18.341 1.00 61.69 85 VAL A O 1
ATOM 700 N N . SER A 1 86 ? 6.661 5.591 -18.882 1.00 75.06 86 SER A N 1
ATOM 701 C CA . SER A 1 86 ? 7.015 6.970 -18.549 1.00 75.06 86 SER A CA 1
ATOM 702 C C . SER A 1 86 ? 7.427 7.077 -17.069 1.00 75.06 86 SER A C 1
ATOM 704 O O . SER A 1 86 ? 6.663 6.620 -16.210 1.00 75.06 86 SER A O 1
ATOM 706 N N . PRO A 1 87 ? 8.572 7.714 -16.743 1.00 79.81 87 PRO A N 1
ATOM 707 C CA . PRO A 1 87 ? 9.012 7.914 -15.361 1.00 79.81 87 PRO A CA 1
ATOM 708 C C . PRO A 1 87 ? 7.941 8.572 -14.487 1.00 79.81 87 PRO A C 1
ATOM 710 O O . PRO A 1 87 ? 7.760 8.180 -13.342 1.00 79.81 87 PRO A O 1
ATOM 713 N N . TYR A 1 88 ? 7.150 9.491 -15.050 1.00 81.19 88 TYR A N 1
ATOM 714 C CA . TYR A 1 88 ? 6.051 10.147 -14.340 1.00 81.19 88 TYR A CA 1
ATOM 715 C C . TYR A 1 88 ? 4.996 9.155 -13.831 1.00 81.19 88 TYR A C 1
ATOM 717 O O . TYR A 1 88 ? 4.531 9.278 -12.702 1.00 81.19 88 TYR A O 1
ATOM 725 N N . ARG A 1 89 ? 4.638 8.136 -14.625 1.00 84.81 89 ARG A N 1
ATOM 726 C CA . ARG A 1 89 ? 3.650 7.118 -14.219 1.00 84.81 89 ARG A CA 1
ATOM 727 C C . ARG A 1 89 ? 4.193 6.221 -13.117 1.00 84.81 89 ARG A C 1
ATOM 729 O O . ARG A 1 89 ? 3.464 5.886 -12.187 1.00 84.81 89 ARG A O 1
ATOM 736 N N . LEU A 1 90 ? 5.475 5.874 -13.216 1.00 86.50 90 LEU A N 1
ATOM 737 C CA . LEU A 1 90 ? 6.166 5.105 -12.189 1.00 86.50 90 LEU A CA 1
ATOM 738 C C . LEU A 1 90 ? 6.217 5.884 -10.867 1.00 86.50 90 LEU A C 1
ATOM 740 O O . LEU A 1 90 ? 5.873 5.329 -9.827 1.00 86.50 90 LEU A O 1
ATOM 744 N N . THR A 1 91 ? 6.557 7.175 -10.910 1.00 91.00 91 THR A N 1
ATOM 745 C CA . THR A 1 91 ? 6.573 8.045 -9.726 1.00 91.00 91 THR A CA 1
ATOM 746 C C . THR A 1 91 ? 5.188 8.188 -9.105 1.00 91.00 91 THR A C 1
ATOM 748 O O . THR A 1 91 ? 5.068 8.101 -7.889 1.00 91.00 91 THR A O 1
ATOM 751 N N . VAL A 1 92 ? 4.129 8.348 -9.906 1.00 91.88 92 VAL A N 1
ATOM 752 C CA . VAL A 1 92 ? 2.747 8.404 -9.393 1.00 91.88 92 VAL A CA 1
ATOM 753 C C . VAL A 1 92 ? 2.358 7.091 -8.706 1.00 91.88 92 VAL A C 1
ATOM 755 O O . VAL A 1 92 ? 1.796 7.111 -7.612 1.00 91.88 92 VAL A O 1
ATOM 758 N N . HIS A 1 93 ? 2.696 5.945 -9.303 1.00 92.31 93 HIS A N 1
ATOM 759 C CA . HIS A 1 93 ? 2.427 4.636 -8.708 1.00 92.31 93 HIS A CA 1
ATOM 760 C C . HIS A 1 93 ? 3.192 4.419 -7.398 1.00 92.31 93 HIS A C 1
ATOM 762 O O . HIS A 1 93 ? 2.615 3.973 -6.406 1.00 92.31 93 HIS A O 1
ATOM 768 N N . ALA A 1 94 ? 4.483 4.752 -7.379 1.00 93.19 94 ALA A N 1
ATOM 769 C CA . ALA A 1 94 ? 5.314 4.643 -6.188 1.00 93.19 94 ALA A CA 1
ATOM 770 C C . ALA A 1 94 ? 4.861 5.622 -5.093 1.00 93.19 94 ALA A C 1
ATOM 772 O O . ALA A 1 94 ? 4.738 5.235 -3.936 1.00 93.19 94 ALA A O 1
ATOM 773 N N . GLY A 1 95 ? 4.541 6.867 -5.453 1.00 95.81 95 GLY A N 1
ATOM 774 C CA . GLY A 1 95 ? 4.046 7.884 -4.528 1.00 95.81 95 GLY A CA 1
ATOM 775 C C . GLY A 1 95 ? 2.745 7.467 -3.844 1.00 95.81 95 GLY A C 1
ATOM 776 O O . GLY A 1 95 ? 2.645 7.556 -2.621 1.00 95.81 95 GLY A O 1
ATOM 777 N N . ASN A 1 96 ? 1.782 6.927 -4.600 1.00 95.25 96 ASN A N 1
ATOM 778 C CA . ASN A 1 96 ? 0.551 6.390 -4.016 1.00 95.25 96 ASN A CA 1
ATOM 779 C C . ASN A 1 96 ? 0.825 5.171 -3.114 1.00 95.25 96 ASN A C 1
ATOM 781 O O . ASN A 1 96 ? 0.211 5.056 -2.053 1.00 95.25 96 ASN A O 1
ATOM 785 N N . ALA A 1 97 ? 1.793 4.314 -3.468 1.00 94.38 97 ALA A N 1
ATOM 786 C CA . ALA A 1 97 ? 2.218 3.195 -2.621 1.00 94.38 97 ALA A CA 1
ATOM 787 C C . ALA A 1 97 ? 2.746 3.673 -1.261 1.00 94.38 97 ALA A C 1
ATOM 789 O O . ALA A 1 97 ? 2.320 3.177 -0.217 1.00 94.38 97 ALA A O 1
ATOM 790 N N . TYR A 1 98 ? 3.654 4.654 -1.267 1.00 96.38 98 TYR A N 1
ATOM 791 C CA . TYR A 1 98 ? 4.244 5.201 -0.046 1.00 96.38 98 TYR A CA 1
ATOM 792 C C . TYR A 1 98 ? 3.218 5.942 0.806 1.00 96.38 98 TYR A C 1
ATOM 794 O O . TYR A 1 98 ? 3.229 5.808 2.028 1.00 96.38 98 TYR A O 1
ATOM 802 N N . PHE A 1 99 ? 2.297 6.672 0.176 1.00 96.31 99 PHE A N 1
ATOM 803 C CA . PHE A 1 99 ? 1.197 7.317 0.882 1.00 96.31 99 PHE A CA 1
ATOM 804 C C . PHE A 1 99 ? 0.299 6.288 1.583 1.00 96.31 99 PHE A C 1
ATOM 806 O O . PHE A 1 99 ? 0.064 6.395 2.786 1.00 96.31 99 PHE A O 1
ATOM 813 N N . LEU A 1 100 ? -0.135 5.245 0.866 1.00 94.69 100 LEU A N 1
ATOM 814 C CA . LEU A 1 100 ? -0.934 4.155 1.429 1.00 94.69 100 LEU A CA 1
ATOM 815 C C . LEU A 1 100 ? -0.205 3.460 2.588 1.00 94.69 100 LEU A C 1
ATOM 817 O O . LEU A 1 100 ? -0.811 3.204 3.630 1.00 94.69 100 LEU A O 1
ATOM 821 N N . TYR A 1 101 ? 1.096 3.202 2.439 1.00 94.94 101 TYR A N 1
ATOM 822 C CA . TYR A 1 101 ? 1.926 2.641 3.503 1.00 94.94 101 TYR A CA 1
ATOM 823 C C . TYR A 1 101 ? 1.990 3.554 4.736 1.00 94.94 101 TYR A C 1
ATOM 825 O O . TYR A 1 101 ? 1.806 3.081 5.856 1.00 94.94 101 TYR A O 1
ATOM 833 N N . GLY A 1 102 ? 2.178 4.863 4.546 1.00 96.62 102 GLY A N 1
ATOM 834 C CA . GLY A 1 102 ? 2.183 5.843 5.634 1.00 96.62 102 GLY A CA 1
ATOM 835 C C . GLY A 1 102 ? 0.863 5.869 6.407 1.00 96.62 102 GLY A C 1
ATOM 836 O O . GLY A 1 102 ? 0.871 5.853 7.639 1.00 96.62 102 GLY A O 1
ATOM 837 N N . VAL A 1 103 ? -0.274 5.819 5.704 1.00 94.12 103 VAL A N 1
ATOM 838 C CA . VAL A 1 103 ? -1.597 5.733 6.344 1.00 94.12 103 VAL A CA 1
ATOM 839 C C . VAL A 1 103 ? -1.742 4.419 7.119 1.00 94.12 103 VAL A C 1
ATOM 841 O O . VAL A 1 103 ? -2.167 4.442 8.271 1.00 94.12 103 VAL A O 1
ATOM 844 N N . LEU A 1 104 ? -1.354 3.273 6.548 1.00 93.56 104 LEU A N 1
ATOM 845 C CA . LEU A 1 104 ? -1.395 1.982 7.253 1.00 93.56 104 LEU A CA 1
ATOM 846 C C . LEU A 1 104 ? -0.539 1.982 8.522 1.00 93.56 104 LEU A C 1
ATOM 848 O O . LEU A 1 104 ? -0.985 1.510 9.573 1.00 93.56 104 LEU A O 1
ATOM 852 N N . LEU A 1 105 ? 0.673 2.528 8.437 1.00 94.94 105 LEU A N 1
ATOM 853 C CA . LEU A 1 105 ? 1.577 2.644 9.573 1.00 94.94 105 LEU A CA 1
ATOM 854 C C . LEU A 1 105 ? 0.959 3.520 10.668 1.00 94.94 105 LEU A C 1
ATOM 856 O O . LEU A 1 105 ? 0.884 3.100 11.822 1.00 94.94 105 LEU A O 1
ATOM 860 N N . TRP A 1 106 ? 0.429 4.688 10.299 1.00 93.00 106 TRP A N 1
ATOM 861 C CA . TRP A 1 106 ? -0.261 5.594 11.220 1.00 93.00 106 TRP A CA 1
ATOM 862 C C . TRP A 1 106 ? -1.455 4.925 11.914 1.00 93.00 106 TRP A C 1
ATOM 864 O O . TRP A 1 106 ? -1.613 5.014 13.134 1.00 93.00 106 TRP A O 1
ATOM 874 N N . GLN A 1 107 ? -2.279 4.189 11.164 1.00 91.62 107 GLN A N 1
ATOM 875 C CA . GLN A 1 107 ? -3.414 3.459 11.729 1.00 91.62 107 GLN A CA 1
ATOM 876 C C . GLN A 1 107 ? -2.980 2.339 12.674 1.00 91.62 107 GLN A C 1
ATOM 878 O O . GLN A 1 107 ? -3.602 2.154 13.721 1.00 91.62 107 GLN A O 1
ATOM 883 N N . THR A 1 108 ? -1.897 1.636 12.346 1.00 90.94 108 THR A N 1
ATOM 884 C CA . THR A 1 108 ? -1.318 0.597 13.205 1.00 90.94 108 THR A CA 1
ATOM 885 C C . THR A 1 108 ? -0.829 1.196 14.521 1.00 90.94 108 THR A C 1
ATOM 887 O O . THR A 1 108 ? -1.172 0.687 15.585 1.00 90.94 108 THR A O 1
ATOM 890 N N . MET A 1 109 ? -0.115 2.324 14.475 1.00 90.88 109 MET A N 1
ATOM 891 C CA . MET A 1 109 ? 0.341 3.032 15.677 1.00 90.88 109 MET A CA 1
ATOM 892 C C . MET A 1 109 ? -0.834 3.498 16.550 1.00 90.88 109 MET A C 1
ATOM 894 O O . MET A 1 109 ? -0.821 3.303 17.764 1.00 90.88 109 MET A O 1
ATOM 898 N N . ASN A 1 110 ? -1.896 4.040 15.945 1.00 87.56 110 ASN A N 1
ATOM 899 C CA . ASN A 1 110 ? -3.100 4.452 16.674 1.00 87.56 110 ASN A CA 1
ATOM 900 C C . ASN A 1 110 ? -3.839 3.281 17.333 1.00 87.56 110 ASN A C 1
ATOM 902 O O . ASN A 1 110 ? -4.403 3.438 18.418 1.00 87.56 110 ASN A O 1
ATOM 906 N N . LEU A 1 111 ? -3.863 2.117 16.681 1.00 85.94 111 LEU A N 1
ATOM 907 C CA . LEU A 1 111 ? -4.457 0.907 17.243 1.00 85.94 111 LEU A CA 1
ATOM 908 C C . LEU A 1 111 ? -3.598 0.327 18.362 1.00 85.94 111 LEU A C 1
ATOM 910 O O . LEU A 1 111 ? -4.164 -0.098 19.360 1.00 85.94 111 LEU A O 1
ATOM 914 N N . LEU A 1 112 ? -2.270 0.363 18.233 1.00 86.31 112 LEU A N 1
ATOM 915 C CA . LEU A 1 112 ? -1.346 -0.069 19.281 1.00 86.31 112 LEU A CA 1
ATOM 916 C C . LEU A 1 112 ? -1.345 0.877 20.482 1.00 86.31 112 LEU A C 1
ATOM 918 O O . LEU A 1 112 ? -1.183 0.415 21.593 1.00 86.31 112 LEU A O 1
ATOM 922 N N . ARG A 1 113 ? -1.573 2.184 20.332 1.00 80.12 113 ARG A N 1
ATOM 923 C CA . ARG A 1 113 ? -1.576 3.101 21.487 1.00 80.12 113 ARG A CA 1
ATOM 924 C C . ARG A 1 113 ? -2.704 2.820 22.495 1.00 80.12 113 ARG A C 1
ATOM 926 O O . ARG A 1 113 ? -2.507 2.963 23.698 1.00 80.12 113 ARG A O 1
ATOM 933 N N . ARG A 1 114 ? -3.891 2.428 22.021 1.00 69.25 114 ARG A N 1
ATOM 934 C CA . ARG A 1 114 ? -5.093 2.280 22.869 1.00 69.25 114 ARG A CA 1
ATOM 935 C C . ARG A 1 114 ? -5.004 1.130 23.894 1.00 69.25 114 ARG A C 1
ATOM 937 O O . ARG A 1 114 ? -5.385 1.358 25.040 1.00 69.25 114 ARG A O 1
ATOM 944 N N . PRO A 1 115 ? -4.513 -0.075 23.545 1.00 66.50 115 PRO A N 1
ATOM 945 C CA . PRO A 1 115 ? -4.238 -1.131 24.517 1.00 66.50 115 PRO A CA 1
ATOM 946 C C . PRO A 1 115 ? -3.261 -0.686 25.612 1.00 66.50 115 PRO A C 1
ATOM 948 O O . PRO A 1 115 ? -3.524 -0.929 26.788 1.00 66.50 115 PRO A O 1
ATOM 951 N N . GLN A 1 116 ? -2.190 0.031 25.260 1.00 61.94 116 GLN A N 1
ATOM 952 C CA . GLN A 1 116 ? -1.183 0.498 26.220 1.00 61.94 116 GLN A CA 1
ATOM 953 C C . GLN A 1 116 ? -1.781 1.445 27.270 1.00 61.94 116 GLN A C 1
ATOM 955 O O . GLN A 1 116 ? -1.522 1.265 28.458 1.00 61.94 116 GLN A O 1
ATOM 960 N N . GLU A 1 117 ? -2.622 2.403 26.867 1.00 63.03 117 GLU A N 1
ATOM 961 C CA . GLU A 1 117 ? -3.294 3.306 27.815 1.00 63.03 117 GLU A CA 1
ATOM 962 C C . GLU A 1 117 ? -4.191 2.535 28.803 1.00 63.03 117 GLU A C 1
ATOM 964 O O . GLU A 1 117 ? -4.210 2.852 29.990 1.00 63.03 117 GLU A O 1
ATOM 969 N N . SER A 1 118 ? -4.864 1.464 28.361 1.00 62.28 118 SER A N 1
ATOM 970 C CA . SER A 1 118 ? -5.687 0.628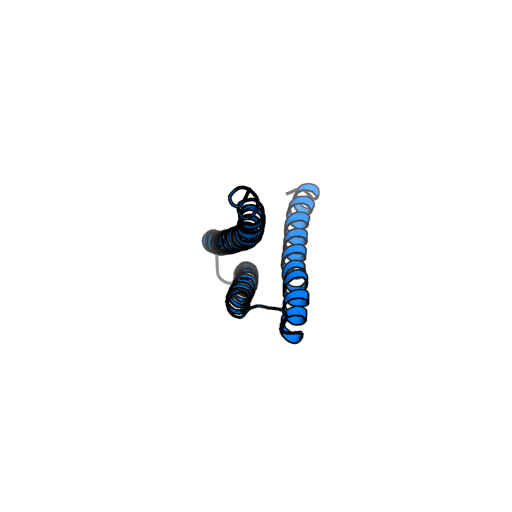 29.251 1.00 62.28 118 SER A CA 1
ATOM 971 C C . SER A 1 118 ? -4.874 -0.200 30.257 1.00 62.28 118 SER A C 1
ATOM 973 O O . SER A 1 118 ? -5.306 -0.372 31.396 1.00 62.28 118 SER A O 1
ATOM 975 N N . LEU A 1 119 ? -3.679 -0.667 29.874 1.00 62.84 119 LEU A N 1
ATOM 976 C CA . LEU A 1 119 ? -2.782 -1.427 30.753 1.00 62.84 119 LEU A CA 1
ATOM 977 C C . LEU A 1 119 ? -2.111 -0.536 31.808 1.00 62.84 119 LEU A C 1
ATOM 979 O O . LEU A 1 119 ? -1.929 -0.961 32.947 1.00 62.84 119 LEU A O 1
ATOM 983 N N . ILE A 1 120 ? -1.778 0.707 31.449 1.00 64.38 120 ILE A N 1
ATOM 984 C CA . ILE A 1 120 ? -1.187 1.686 32.373 1.00 64.38 120 ILE A CA 1
ATOM 985 C C . ILE A 1 120 ? -2.227 2.156 33.406 1.00 64.38 120 ILE A C 1
ATOM 987 O O . ILE A 1 120 ? -1.891 2.359 34.571 1.00 64.38 120 ILE A O 1
ATOM 991 N N . ASN A 1 121 ? -3.502 2.257 33.019 1.00 61.94 121 ASN A N 1
ATOM 992 C CA . ASN A 1 121 ? -4.555 2.776 33.894 1.00 61.94 121 ASN A CA 1
ATOM 993 C C . ASN A 1 121 ? -4.977 1.800 35.021 1.00 61.94 121 ASN A C 1
ATOM 995 O O . ASN A 1 121 ? -5.448 2.236 36.066 1.00 61.94 121 ASN A O 1
ATOM 999 N N . MET A 1 122 ? -4.762 0.484 34.879 1.00 57.28 122 MET A N 1
ATOM 1000 C CA . MET A 1 122 ? -5.166 -0.497 35.908 1.00 57.28 122 MET A CA 1
ATOM 1001 C C . MET A 1 122 ? -4.217 -0.582 37.113 1.00 57.28 122 MET A C 1
ATOM 1003 O O . MET A 1 122 ? -4.634 -1.001 38.190 1.00 57.28 122 MET A O 1
ATOM 1007 N N . LYS A 1 123 ? -2.949 -0.177 36.971 1.00 55.47 123 LYS A N 1
ATOM 1008 C CA . LYS A 1 123 ? -1.947 -0.323 38.044 1.00 55.47 123 LYS A CA 1
ATOM 1009 C C . LYS A 1 123 ? -1.935 0.838 39.049 1.00 55.47 123 LYS A C 1
ATOM 1011 O O . LYS A 1 123 ? -1.442 0.665 40.158 1.00 55.47 123 LYS A O 1
ATOM 1016 N N . ASN A 1 124 ? -2.528 1.982 38.701 1.00 54.69 124 ASN A N 1
ATOM 1017 C CA . ASN A 1 124 ? -2.513 3.192 39.534 1.00 54.69 124 ASN A CA 1
ATOM 1018 C C . ASN A 1 124 ? -3.744 3.355 40.444 1.00 54.69 124 ASN A C 1
ATOM 1020 O O . ASN A 1 124 ? -3.766 4.264 41.266 1.00 54.69 124 ASN A O 1
ATOM 1024 N N . ILE A 1 125 ? -4.748 2.476 40.348 1.00 56.50 125 ILE A N 1
ATOM 1025 C CA . ILE A 1 125 ? -5.965 2.554 41.183 1.00 56.50 125 ILE A CA 1
ATOM 1026 C C . ILE A 1 125 ? -5.802 1.793 42.514 1.00 56.50 125 ILE A C 1
ATOM 1028 O O . ILE A 1 125 ? -6.470 2.108 43.494 1.00 56.50 125 ILE A O 1
ATOM 1032 N N . HIS A 1 126 ? -4.872 0.836 42.604 1.00 56.22 126 HIS A N 1
ATOM 1033 C CA . HIS A 1 126 ? -4.641 0.063 43.837 1.00 56.22 126 HIS A CA 1
ATOM 1034 C C . HIS A 1 126 ? -3.454 0.537 44.684 1.00 56.22 126 HIS A C 1
ATOM 1036 O O . HIS A 1 126 ? -3.322 0.094 45.817 1.00 56.22 126 HIS A O 1
ATOM 1042 N N . ALA A 1 127 ? -2.631 1.461 44.182 1.00 56.91 127 ALA A N 1
ATOM 1043 C CA . ALA A 1 127 ? -1.491 2.005 44.925 1.00 56.91 127 ALA A CA 1
ATOM 1044 C C . ALA A 1 127 ? -1.815 3.288 45.715 1.00 56.91 127 ALA A C 1
ATOM 1046 O O . ALA A 1 127 ? -0.977 3.748 46.478 1.00 56.91 127 ALA A O 1
ATOM 1047 N N . HIS A 1 128 ? -3.005 3.873 45.529 1.00 53.56 128 HIS A N 1
ATOM 1048 C CA . HIS A 1 128 ? -3.398 5.135 46.174 1.00 53.56 128 HIS A CA 1
ATOM 1049 C C . HIS A 1 128 ? -4.513 4.978 47.228 1.00 53.56 128 HIS A C 1
ATOM 1051 O O . HIS A 1 128 ? -4.938 5.970 47.815 1.00 53.56 128 HIS A O 1
ATOM 1057 N N . ASN A 1 129 ? -4.967 3.739 47.458 1.00 54.94 129 ASN A N 1
ATOM 1058 C CA . ASN A 1 129 ? -5.993 3.355 48.439 1.00 54.94 129 ASN A CA 1
ATOM 1059 C C . ASN A 1 129 ? -5.452 2.366 49.499 1.00 54.94 129 ASN A C 1
ATOM 1061 O O . ASN A 1 129 ? -6.234 1.620 50.091 1.00 54.94 129 ASN A O 1
ATOM 1065 N N . GLN A 1 130 ? -4.133 2.329 49.713 1.00 46.53 130 GLN A N 1
ATOM 1066 C CA . GLN A 1 130 ? -3.504 1.667 50.861 1.00 46.53 130 GLN A CA 1
ATOM 1067 C C . GLN A 1 130 ? -2.692 2.680 51.655 1.00 46.53 130 GLN A C 1
ATOM 1069 O O . GLN A 1 130 ? -2.031 3.518 51.002 1.00 46.53 130 GLN A O 1
#

Foldseek 3Di:
DDPVVVCVVVVVVVVVVVVLVVVLCVLVVVLVVCVVVVVADPVRNVLSVVLNVLSVVLVVLVVVQVVVLVPDPPPDDPVPPDSDRDVVSVCVSVVSVVVSVVSVVVVVVVVVVVVVVVVVVVVPVVVVPD

InterPro domains:
  IPR003780 COX15/CtaA family [PF02628] (1-115)
  IPR023754 Heme A synthase, type 2 [PTHR23289] (1-125)

pLDDT: mean 80.93, std 16.07, range [45.97, 96.62]

Sequence (130 aa):
MDLSGFKFIFFWEWFHRIIGRSIGVIFGGPFAYFMLRGYIRPHLRNVLFGLFGLGALQGAIGWWMVKSGLVDKKKTTELDKTPRVSPYRLTVHAGNAYFLYGVLLWQTMNLLRRPQESLINMKNIHAHNQ